Protein AF-A0A926U844-F1 (afdb_monomer_lite)

Structure (mmCIF, N/CA/C/O backbone):
data_AF-A0A926U844-F1
#
_entry.id   AF-A0A926U844-F1
#
loop_
_atom_site.group_PDB
_atom_site.id
_atom_site.type_symbol
_atom_site.label_atom_id
_atom_site.label_alt_id
_atom_site.label_comp_id
_atom_site.label_asym_id
_atom_site.label_entity_id
_atom_site.label_seq_id
_atom_site.pdbx_PDB_ins_code
_atom_site.Cartn_x
_atom_site.Cartn_y
_atom_site.Cartn_z
_atom_site.occupancy
_atom_site.B_iso_or_equiv
_atom_site.auth_seq_id
_atom_site.auth_comp_id
_atom_site.auth_asym_id
_atom_site.auth_atom_id
_atom_site.pdbx_PDB_model_num
ATOM 1 N N . MET A 1 1 ? 2.448 -7.728 -24.310 1.00 43.47 1 MET A N 1
ATOM 2 C CA . MET A 1 1 ? 3.186 -7.988 -23.062 1.00 43.47 1 MET A CA 1
ATOM 3 C C . MET A 1 1 ? 2.817 -6.845 -22.154 1.00 43.47 1 MET A C 1
ATOM 5 O O . MET A 1 1 ? 3.053 -5.714 -22.554 1.00 43.47 1 MET A O 1
ATOM 9 N N . ASP A 1 2 ? 2.102 -7.128 -21.067 1.00 55.97 2 ASP A N 1
ATOM 10 C CA . ASP A 1 2 ? 1.833 -6.099 -20.064 1.00 55.97 2 ASP A CA 1
ATOM 11 C C . ASP A 1 2 ? 3.157 -5.726 -19.409 1.00 55.97 2 ASP A C 1
ATOM 13 O O . ASP A 1 2 ? 3.946 -6.603 -19.057 1.00 55.97 2 ASP A O 1
ATOM 17 N N . ASP A 1 3 ? 3.386 -4.426 -19.287 1.00 85.06 3 ASP A N 1
ATOM 18 C CA . ASP A 1 3 ? 4.479 -3.874 -18.507 1.00 85.06 3 ASP A CA 1
ATOM 19 C C . ASP A 1 3 ? 4.263 -4.249 -17.025 1.00 85.06 3 ASP A C 1
ATOM 21 O O . ASP A 1 3 ? 3.231 -3.932 -16.409 1.00 85.06 3 ASP A O 1
ATOM 25 N N . ASN A 1 4 ? 5.215 -4.999 -16.466 1.00 89.38 4 ASN A N 1
ATOM 26 C CA . ASN A 1 4 ? 5.154 -5.467 -15.084 1.00 89.38 4 ASN A CA 1
ATOM 27 C C . ASN A 1 4 ? 5.186 -4.299 -14.099 1.00 89.38 4 ASN A C 1
ATOM 29 O O . ASN A 1 4 ? 4.538 -4.390 -13.054 1.00 89.38 4 ASN A O 1
ATOM 33 N N . ASP A 1 5 ? 5.871 -3.205 -14.430 1.00 88.69 5 ASP A N 1
ATOM 34 C CA . ASP A 1 5 ? 5.933 -2.012 -13.588 1.00 88.69 5 ASP A CA 1
ATOM 35 C C . ASP A 1 5 ? 4.568 -1.349 -13.519 1.00 88.69 5 ASP A C 1
ATOM 37 O O . ASP A 1 5 ? 4.047 -1.088 -12.431 1.00 88.69 5 ASP A O 1
ATOM 41 N N . THR A 1 6 ? 3.931 -1.174 -14.679 1.00 89.62 6 THR A N 1
ATOM 42 C CA . THR A 1 6 ? 2.544 -0.709 -14.760 1.00 89.62 6 THR A CA 1
ATOM 43 C C . THR A 1 6 ? 1.619 -1.601 -13.932 1.00 89.62 6 THR A C 1
ATOM 45 O O . THR A 1 6 ? 0.782 -1.095 -13.179 1.00 89.62 6 THR A O 1
ATOM 48 N N . THR A 1 7 ? 1.787 -2.923 -14.005 1.00 91.69 7 THR A N 1
ATOM 49 C CA . THR A 1 7 ? 0.968 -3.864 -13.227 1.00 91.69 7 THR A CA 1
ATOM 50 C C . THR A 1 7 ? 1.204 -3.709 -11.723 1.00 91.69 7 THR A C 1
ATOM 52 O O . THR A 1 7 ? 0.247 -3.570 -10.960 1.00 91.69 7 THR A O 1
ATOM 55 N N . VAL A 1 8 ? 2.461 -3.693 -11.271 1.00 92.56 8 VAL A N 1
ATOM 56 C CA . VAL A 1 8 ? 2.809 -3.520 -9.852 1.00 92.56 8 VAL A CA 1
ATOM 57 C C . VAL A 1 8 ? 2.291 -2.185 -9.323 1.00 92.56 8 VAL A C 1
ATOM 59 O O . VAL A 1 8 ? 1.690 -2.149 -8.247 1.00 92.56 8 VAL A O 1
ATOM 62 N N . LEU A 1 9 ? 2.443 -1.104 -10.089 1.00 92.25 9 LEU A N 1
ATOM 63 C CA . LEU A 1 9 ? 1.934 0.213 -9.725 1.00 92.25 9 LEU A CA 1
ATOM 64 C C . LEU A 1 9 ? 0.414 0.218 -9.582 1.00 92.25 9 LEU A C 1
ATOM 66 O O . LEU A 1 9 ? -0.095 0.729 -8.586 1.00 92.25 9 LEU A O 1
ATOM 70 N N . GLN A 1 10 ? -0.323 -0.361 -10.531 1.00 93.81 10 GLN A N 1
ATOM 71 C CA . GLN A 1 10 ? -1.786 -0.445 -10.452 1.00 93.81 10 GLN A CA 1
ATOM 72 C C . GLN A 1 10 ? -2.250 -1.189 -9.195 1.00 93.81 10 GLN A C 1
ATOM 74 O O . GLN A 1 10 ? -3.156 -0.727 -8.494 1.00 93.81 10 GLN A O 1
ATOM 79 N N . GLU A 1 11 ? -1.598 -2.304 -8.869 1.00 94.88 11 GLU A N 1
ATOM 80 C CA . GLU A 1 11 ? -1.896 -3.070 -7.660 1.00 94.88 11 GLU A CA 1
ATOM 81 C C . GLU A 1 11 ? -1.538 -2.285 -6.385 1.00 94.88 11 GLU A C 1
ATOM 83 O O . GLU A 1 11 ? -2.307 -2.286 -5.417 1.00 94.88 11 GLU A O 1
ATOM 88 N N . ALA A 1 12 ? -0.422 -1.550 -6.390 1.00 94.75 12 ALA A N 1
ATOM 89 C CA . ALA A 1 12 ? -0.013 -0.687 -5.286 1.00 94.75 12 ALA A CA 1
ATOM 90 C C . ALA A 1 12 ? -0.992 0.481 -5.068 1.00 94.75 12 ALA A C 1
ATOM 92 O O . ALA A 1 12 ? -1.399 0.733 -3.931 1.00 94.75 12 ALA A O 1
ATOM 93 N N . TYR A 1 13 ? -1.451 1.146 -6.134 1.00 96.31 13 TYR A N 1
ATOM 94 C CA . TYR A 1 13 ? -2.485 2.184 -6.049 1.00 96.31 13 TYR A CA 1
ATOM 95 C C . TYR A 1 13 ? -3.779 1.644 -5.447 1.00 96.31 13 TYR A C 1
ATOM 97 O O . TYR A 1 13 ? -4.348 2.265 -4.545 1.00 96.31 13 TYR A O 1
ATOM 105 N N . ALA A 1 14 ? -4.238 0.482 -5.918 1.00 96.19 14 ALA A N 1
ATOM 106 C CA . ALA A 1 14 ? -5.443 -0.153 -5.399 1.00 96.19 14 ALA A CA 1
ATOM 107 C C . ALA A 1 14 ? -5.300 -0.485 -3.904 1.00 96.19 14 ALA A C 1
ATOM 109 O O . ALA A 1 14 ? -6.200 -0.189 -3.114 1.00 96.19 14 ALA A O 1
ATOM 110 N N . ALA A 1 15 ? -4.153 -1.035 -3.501 1.00 96.31 15 ALA A N 1
ATOM 111 C CA . ALA A 1 15 ? -3.856 -1.372 -2.114 1.00 96.31 15 ALA A CA 1
ATOM 112 C C . ALA A 1 15 ? -3.844 -0.133 -1.196 1.00 96.31 15 ALA A C 1
ATOM 114 O O . ALA A 1 15 ? -4.518 -0.120 -0.162 1.00 96.31 15 ALA A O 1
ATOM 115 N N . VAL A 1 16 ? -3.148 0.940 -1.589 1.00 96.75 16 VAL A N 1
ATOM 116 C CA . VAL A 1 16 ? -3.109 2.202 -0.826 1.00 96.75 16 VAL A CA 1
ATOM 117 C C . VAL A 1 16 ? -4.499 2.839 -0.731 1.00 96.75 16 VAL A C 1
ATOM 119 O O . VAL A 1 16 ? -4.911 3.272 0.349 1.00 96.75 16 VAL A O 1
ATOM 122 N N . ALA A 1 17 ? -5.267 2.843 -1.824 1.00 96.56 17 ALA A N 1
ATOM 123 C CA . ALA A 1 17 ? -6.631 3.365 -1.827 1.00 96.56 17 ALA A CA 1
ATOM 124 C C . ALA A 1 17 ? -7.542 2.602 -0.851 1.00 96.56 17 ALA A C 1
ATOM 126 O O . ALA A 1 17 ? -8.355 3.207 -0.148 1.00 96.56 17 ALA A O 1
ATOM 127 N N . GLN A 1 18 ? -7.393 1.281 -0.748 1.00 95.44 18 GLN A N 1
ATOM 128 C CA . GLN A 1 18 ? -8.154 0.482 0.213 1.00 95.44 18 GLN A CA 1
ATOM 129 C C . GLN A 1 18 ? -7.795 0.810 1.661 1.00 95.44 18 GLN A C 1
ATOM 131 O O . GLN A 1 18 ? -8.701 0.948 2.489 1.00 95.44 18 GLN A O 1
ATOM 136 N N . ILE A 1 19 ? -6.506 0.985 1.968 1.00 95.50 19 ILE A N 1
ATOM 137 C CA . ILE A 1 19 ? -6.058 1.428 3.295 1.00 95.50 19 ILE A CA 1
ATOM 138 C C . ILE A 1 19 ? -6.688 2.789 3.631 1.00 95.50 19 ILE A C 1
ATOM 140 O O . ILE A 1 19 ? -7.245 2.960 4.718 1.00 95.50 19 ILE A O 1
ATOM 144 N N . ASP A 1 20 ? -6.692 3.732 2.685 1.00 97.06 20 ASP A N 1
ATOM 145 C CA . ASP A 1 20 ? -7.299 5.055 2.861 1.00 97.06 20 ASP A CA 1
ATOM 146 C C . ASP A 1 20 ? -8.817 4.987 3.102 1.00 97.06 20 ASP A C 1
ATOM 148 O O . ASP A 1 20 ? -9.340 5.636 4.012 1.00 97.06 20 ASP A O 1
ATOM 152 N N . VAL A 1 21 ? -9.539 4.148 2.352 1.00 94.81 21 VAL A N 1
ATOM 153 C CA . VAL A 1 21 ? -10.979 3.920 2.560 1.00 94.81 21 VAL A CA 1
ATOM 154 C C . VAL A 1 21 ? -11.250 3.345 3.952 1.00 94.81 21 VAL A C 1
ATOM 156 O O . VAL A 1 21 ? -12.169 3.801 4.641 1.00 94.81 21 VAL A O 1
ATOM 159 N N . ARG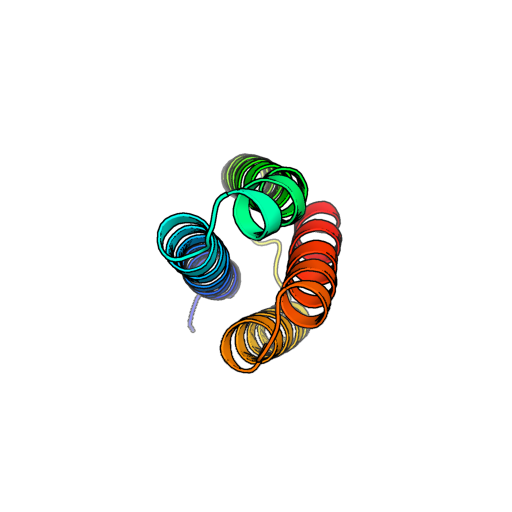 A 1 22 ? -10.458 2.359 4.389 1.00 93.19 22 ARG A N 1
ATOM 160 C CA . ARG A 1 22 ? -10.589 1.745 5.721 1.00 93.19 22 ARG A CA 1
ATOM 161 C C . ARG A 1 22 ? -10.301 2.755 6.829 1.00 93.19 22 ARG A C 1
ATOM 163 O O . ARG A 1 22 ? -11.063 2.817 7.792 1.00 93.19 22 ARG A O 1
ATOM 170 N N . TYR A 1 23 ? -9.276 3.587 6.660 1.00 95.00 23 TYR A N 1
ATOM 171 C CA . TYR A 1 23 ? -8.976 4.693 7.565 1.00 95.00 23 TYR A CA 1
ATOM 172 C C . TYR A 1 23 ? -10.139 5.692 7.645 1.00 95.00 23 TYR A C 1
ATOM 174 O O . TYR A 1 23 ? -10.595 6.022 8.737 1.00 95.00 23 TYR A O 1
ATOM 182 N N . LYS A 1 24 ? -10.689 6.136 6.508 1.00 95.19 24 LYS A N 1
ATOM 183 C CA . LYS A 1 24 ? -11.805 7.101 6.471 1.00 95.19 24 LYS A CA 1
ATOM 184 C C . LYS A 1 24 ? -13.054 6.588 7.193 1.00 95.19 24 LYS A C 1
ATOM 186 O O . LYS A 1 24 ? -13.680 7.358 7.926 1.00 95.19 24 LYS A O 1
ATOM 191 N N . LYS A 1 25 ? -13.373 5.299 7.025 1.00 94.62 25 LYS A N 1
ATOM 192 C CA . LYS A 1 25 ? -14.527 4.620 7.644 1.00 94.62 25 LYS A CA 1
ATOM 193 C C . LYS A 1 25 ? -14.329 4.248 9.118 1.00 94.62 25 LYS A C 1
ATOM 195 O O . LYS A 1 25 ? -15.299 3.895 9.781 1.00 94.62 25 LYS A O 1
ATOM 200 N N . ALA A 1 26 ? -13.101 4.279 9.627 1.00 93.44 26 ALA A N 1
ATOM 201 C CA . ALA A 1 26 ? -12.797 3.886 10.995 1.00 93.44 26 ALA A CA 1
ATOM 202 C C . ALA A 1 26 ? -13.248 4.935 12.034 1.00 93.44 26 ALA A C 1
ATOM 204 O O . ALA A 1 26 ? -13.304 6.138 11.756 1.00 93.44 26 ALA A O 1
ATOM 205 N N . ASP A 1 27 ? -13.541 4.472 13.253 1.00 94.44 27 ASP A N 1
ATOM 206 C CA . ASP A 1 27 ? -13.716 5.337 14.425 1.00 94.44 27 ASP A CA 1
ATOM 207 C C . ASP A 1 27 ? -12.395 6.027 14.823 1.00 94.44 27 ASP A C 1
ATOM 209 O O . ASP A 1 27 ? -11.330 5.720 14.286 1.00 94.44 27 ASP A O 1
ATOM 213 N N . PHE A 1 28 ? -12.450 6.974 15.764 1.00 93.00 28 PHE A N 1
ATOM 214 C CA . PHE A 1 28 ? -11.283 7.764 16.173 1.00 93.00 28 PHE A CA 1
ATOM 215 C C . PHE A 1 28 ? -10.106 6.903 16.666 1.00 93.00 28 PHE A C 1
ATOM 217 O O . PHE A 1 28 ? -8.968 7.103 16.240 1.00 93.00 28 PHE A O 1
ATOM 224 N N . ASN A 1 29 ? -10.375 5.900 17.505 1.00 91.38 29 ASN A N 1
ATOM 225 C CA . ASN A 1 29 ? -9.336 5.039 18.072 1.00 91.38 29 ASN A CA 1
ATOM 226 C C . ASN A 1 29 ? -8.673 4.178 16.992 1.00 91.38 29 ASN A C 1
ATOM 228 O O . ASN A 1 29 ? -7.455 4.002 16.979 1.00 91.38 29 ASN A O 1
ATOM 232 N N . ARG A 1 30 ? -9.462 3.646 16.057 1.00 90.75 30 ARG A N 1
ATOM 233 C CA . ARG A 1 30 ? -8.957 2.872 14.917 1.00 90.75 30 ARG A CA 1
ATOM 234 C C . ARG A 1 30 ? -8.229 3.757 13.910 1.00 90.75 30 ARG A C 1
ATOM 236 O O . ARG A 1 30 ? -7.208 3.330 13.386 1.00 90.75 30 ARG A O 1
ATOM 243 N N . LYS A 1 31 ? -8.689 4.988 13.678 1.00 93.19 31 LYS A N 1
ATOM 244 C CA . LYS A 1 31 ? -7.971 5.985 12.869 1.00 93.19 31 LYS A CA 1
ATOM 245 C C . LYS A 1 31 ? -6.591 6.264 13.440 1.00 93.19 31 LYS A C 1
ATOM 247 O O . LYS A 1 31 ? -5.625 6.212 12.691 1.00 93.19 31 LYS A O 1
ATOM 252 N N . ALA A 1 32 ? -6.483 6.498 14.747 1.00 91.44 32 ALA A N 1
ATOM 253 C CA . ALA A 1 32 ? -5.191 6.721 15.395 1.00 91.44 32 ALA A CA 1
ATOM 254 C C . ALA A 1 32 ? -4.223 5.549 15.154 1.00 91.44 32 ALA A C 1
ATOM 256 O O . ALA A 1 32 ? -3.063 5.780 14.834 1.00 9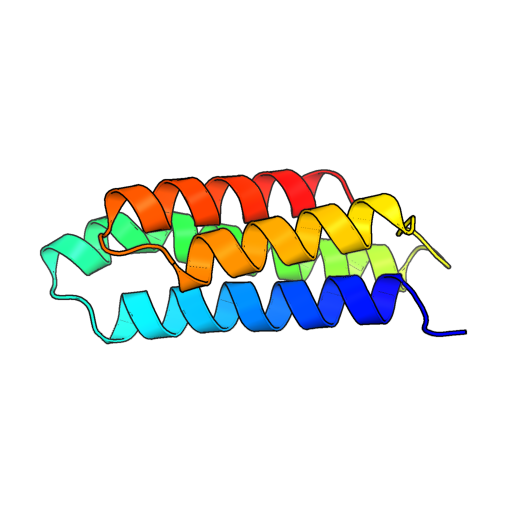1.44 32 ALA A O 1
ATOM 257 N N . LYS A 1 33 ? -4.723 4.307 15.217 1.00 90.38 33 LYS A N 1
ATOM 258 C CA . LYS A 1 33 ? -3.931 3.100 14.929 1.00 90.38 33 LYS A CA 1
ATOM 259 C C . LYS A 1 33 ? -3.535 2.971 13.459 1.00 90.38 33 LYS A C 1
ATOM 261 O O . LYS A 1 33 ? -2.412 2.611 13.179 1.00 90.38 33 LYS A O 1
ATOM 266 N N . LEU A 1 34 ? -4.446 3.257 12.529 1.00 92.31 34 LEU A N 1
ATOM 267 C CA . LEU A 1 34 ? -4.221 3.065 11.091 1.00 92.31 34 LEU A CA 1
ATOM 268 C C . LEU A 1 34 ? -3.456 4.214 10.422 1.00 92.31 34 LEU A C 1
ATOM 270 O O . LEU A 1 34 ? -3.042 4.078 9.273 1.00 92.31 34 LEU A O 1
ATOM 274 N N . LYS A 1 35 ? -3.324 5.365 11.093 1.00 94.00 35 LYS A N 1
ATOM 275 C CA . LYS A 1 35 ? -2.726 6.571 10.512 1.00 94.00 35 LYS A CA 1
ATOM 276 C C . LYS A 1 35 ? -1.288 6.330 10.062 1.00 94.00 35 LYS A C 1
ATOM 278 O O . LYS A 1 35 ? -0.954 6.683 8.936 1.00 94.00 35 LYS A O 1
ATOM 283 N N . THR A 1 36 ? -0.469 5.740 10.925 1.00 92.81 36 THR A N 1
ATOM 284 C CA . THR A 1 36 ? 0.960 5.535 10.660 1.00 92.81 36 THR A CA 1
ATOM 285 C C . THR A 1 36 ? 1.166 4.670 9.418 1.00 92.81 36 THR A C 1
ATOM 287 O O . THR A 1 36 ? 1.918 5.029 8.519 1.00 92.81 36 THR A O 1
ATOM 290 N N . GLU A 1 37 ? 0.429 3.572 9.316 1.00 91.12 37 GLU A N 1
ATOM 291 C CA . GLU A 1 37 ? 0.528 2.587 8.245 1.00 91.12 37 GLU A CA 1
ATOM 292 C C . GLU A 1 37 ? -0.035 3.130 6.936 1.00 91.12 37 GLU A C 1
ATOM 294 O O . GLU A 1 37 ? 0.533 2.878 5.875 1.00 91.12 37 GLU A O 1
ATOM 299 N N . ARG A 1 38 ? -1.117 3.914 7.002 1.00 95.81 38 ARG A N 1
ATOM 300 C CA . ARG A 1 38 ? -1.634 4.657 5.850 1.00 95.81 38 ARG A CA 1
ATOM 301 C C . ARG A 1 38 ? -0.572 5.602 5.308 1.00 95.81 38 ARG A C 1
ATOM 303 O O . ARG A 1 38 ? -0.273 5.557 4.119 1.00 95.81 38 ARG A O 1
ATOM 310 N N . ASP A 1 39 ? -0.031 6.462 6.163 1.00 97.25 39 ASP A N 1
ATOM 311 C CA . ASP A 1 39 ? 0.903 7.501 5.739 1.00 97.25 39 ASP A CA 1
ATOM 312 C C . ASP A 1 39 ? 2.200 6.868 5.193 1.00 97.25 39 ASP A C 1
ATOM 314 O O . ASP A 1 39 ? 2.686 7.277 4.139 1.00 97.25 39 ASP A O 1
ATOM 318 N N . ALA A 1 40 ? 2.684 5.788 5.817 1.00 95.31 40 ALA A N 1
ATOM 319 C CA . ALA A 1 40 ? 3.812 5.006 5.312 1.00 95.31 40 ALA A CA 1
ATOM 320 C C . ALA A 1 40 ? 3.529 4.374 3.938 1.00 95.31 40 ALA A C 1
ATOM 322 O O . ALA A 1 40 ? 4.390 4.407 3.060 1.00 95.31 40 ALA A O 1
ATOM 323 N N . ALA A 1 41 ? 2.326 3.832 3.717 1.00 96.19 41 ALA A N 1
ATOM 324 C CA . ALA A 1 41 ? 1.947 3.244 2.433 1.00 96.19 41 ALA A CA 1
ATOM 325 C C . ALA A 1 41 ? 1.901 4.289 1.302 1.00 96.19 41 ALA A C 1
ATOM 327 O O . ALA A 1 41 ? 2.357 4.011 0.194 1.00 96.19 41 ALA A O 1
ATOM 328 N N . PHE A 1 42 ? 1.415 5.505 1.582 1.00 97.06 42 PHE A N 1
ATOM 329 C CA . PHE A 1 42 ? 1.458 6.618 0.625 1.00 97.06 42 PHE A CA 1
ATOM 330 C C . PHE A 1 42 ? 2.887 7.099 0.336 1.00 97.06 42 PHE A C 1
ATOM 332 O O . PHE A 1 42 ? 3.196 7.392 -0.822 1.00 97.06 42 PHE A O 1
ATOM 339 N N . SER A 1 43 ? 3.751 7.170 1.357 1.00 97.12 43 SER A N 1
ATOM 340 C CA . SER A 1 43 ? 5.164 7.539 1.178 1.00 97.12 43 SER A CA 1
ATOM 341 C C . SER A 1 43 ? 5.874 6.533 0.279 1.00 97.12 43 SER A C 1
ATOM 343 O O . SER A 1 43 ? 6.396 6.906 -0.767 1.00 97.12 43 SER A O 1
ATOM 345 N N . ALA A 1 44 ? 5.781 5.243 0.617 1.00 94.12 44 ALA A N 1
ATOM 346 C CA . ALA A 1 44 ? 6.440 4.178 -0.131 1.00 94.12 44 ALA A CA 1
ATOM 347 C C . ALA A 1 44 ? 5.956 4.102 -1.589 1.00 94.12 44 ALA A C 1
ATOM 349 O O . ALA A 1 44 ? 6.755 3.905 -2.499 1.00 94.12 44 ALA A O 1
ATOM 350 N N . LEU A 1 45 ? 4.658 4.315 -1.840 1.00 95.06 45 LEU A N 1
ATOM 351 C CA . LEU A 1 45 ? 4.131 4.395 -3.205 1.00 95.06 45 LEU A CA 1
ATOM 352 C C . LEU A 1 45 ? 4.713 5.588 -3.976 1.00 95.06 45 LEU A C 1
ATOM 354 O O . LEU A 1 45 ? 5.010 5.466 -5.160 1.00 95.06 45 LEU A O 1
ATOM 358 N N . SER A 1 46 ? 4.865 6.741 -3.325 1.00 94.06 46 SER A N 1
ATOM 359 C CA . SER A 1 46 ? 5.439 7.929 -3.965 1.00 94.06 46 SER A CA 1
ATOM 360 C C . SER A 1 46 ? 6.908 7.710 -4.325 1.00 94.06 46 SER A C 1
ATOM 362 O O . SER A 1 46 ? 7.310 8.043 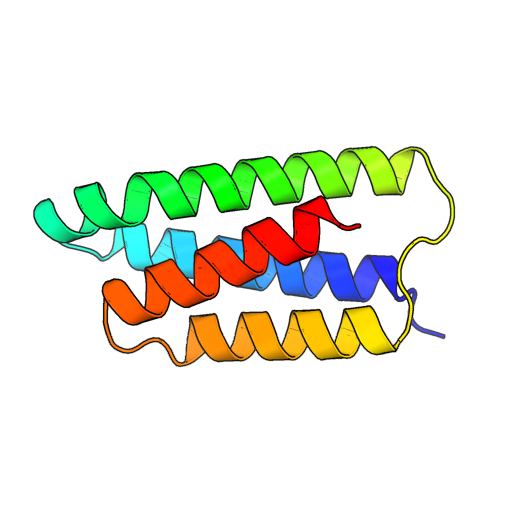-5.434 1.00 94.06 46 SER A O 1
ATOM 364 N N . GLU A 1 47 ? 7.678 7.090 -3.431 1.00 91.44 47 GLU A N 1
ATOM 365 C CA . GLU A 1 47 ? 9.083 6.736 -3.663 1.00 91.44 47 GLU A CA 1
ATOM 366 C C . GLU A 1 47 ? 9.240 5.759 -4.832 1.00 91.44 47 GLU A C 1
ATOM 368 O O . GLU A 1 47 ? 10.026 6.016 -5.738 1.00 91.44 47 GLU A O 1
ATOM 373 N N . VAL A 1 48 ? 8.442 4.686 -4.873 1.00 89.75 48 VAL A N 1
ATOM 374 C CA . VAL A 1 48 ? 8.478 3.712 -5.980 1.00 89.75 48 VAL A CA 1
ATOM 375 C C . VAL A 1 48 ? 8.146 4.360 -7.316 1.00 89.75 48 VAL A C 1
ATOM 377 O O . VAL A 1 48 ? 8.799 4.078 -8.314 1.00 89.75 48 VAL A O 1
ATOM 380 N N . ARG A 1 49 ? 7.160 5.261 -7.352 1.00 90.12 49 ARG A N 1
ATOM 381 C CA . ARG A 1 49 ? 6.843 5.997 -8.580 1.00 90.12 49 ARG A CA 1
ATOM 382 C C . ARG A 1 49 ? 8.006 6.851 -9.063 1.00 90.12 49 ARG A C 1
ATOM 384 O O . ARG A 1 49 ? 8.163 6.983 -10.265 1.00 90.12 49 ARG A O 1
ATOM 391 N N . ILE A 1 50 ? 8.760 7.462 -8.151 1.00 88.75 50 ILE A N 1
ATOM 392 C CA . ILE A 1 50 ? 9.935 8.258 -8.513 1.00 88.75 50 ILE A CA 1
ATOM 393 C C . ILE A 1 50 ? 11.015 7.334 -9.079 1.00 88.75 50 ILE A C 1
ATOM 395 O O . ILE A 1 50 ? 11.480 7.585 -10.183 1.00 88.75 50 ILE A O 1
ATOM 399 N N . LYS A 1 51 ? 11.325 6.222 -8.401 1.00 84.38 51 LYS A N 1
ATOM 400 C CA . LYS A 1 51 ? 12.318 5.246 -8.879 1.00 84.38 51 LYS A CA 1
ATOM 401 C C . LYS A 1 51 ? 11.988 4.681 -10.260 1.00 84.38 51 LYS A C 1
ATOM 403 O O . LYS A 1 51 ? 12.848 4.638 -11.124 1.00 84.38 51 LYS A O 1
ATOM 408 N N . LEU A 1 52 ? 10.727 4.317 -10.493 1.00 80.81 52 LEU A N 1
ATOM 409 C CA . LEU A 1 52 ? 10.258 3.809 -11.788 1.00 80.81 52 LEU A CA 1
ATOM 410 C C . LEU A 1 52 ? 10.285 4.853 -12.915 1.00 80.81 52 LEU A C 1
ATOM 412 O O . LEU A 1 52 ? 10.198 4.495 -14.082 1.00 80.81 52 LEU A O 1
ATOM 416 N N . LEU A 1 53 ? 10.352 6.147 -12.590 1.00 80.75 53 LEU A N 1
ATOM 417 C CA . LEU A 1 53 ? 10.579 7.198 -13.586 1.00 80.75 53 LEU A CA 1
ATOM 418 C C . LEU A 1 53 ? 12.072 7.393 -13.885 1.00 80.75 53 LEU A C 1
ATOM 420 O O . LEU A 1 53 ? 12.405 7.970 -14.917 1.00 80.75 53 LEU A O 1
ATOM 424 N N . GLU A 1 54 ? 12.949 6.963 -12.977 1.00 81.25 54 GLU A N 1
ATOM 425 C CA . GLU A 1 54 ? 14.405 7.082 -13.091 1.00 81.25 54 GLU A CA 1
ATOM 426 C C . GLU A 1 54 ? 15.049 5.841 -13.736 1.00 81.25 54 GLU A C 1
ATOM 428 O O . GLU A 1 54 ? 16.059 5.981 -14.425 1.00 81.25 54 GLU A O 1
ATOM 433 N N . GLU A 1 55 ? 14.464 4.652 -13.561 1.00 68.88 55 GLU A N 1
ATOM 434 C CA . GLU A 1 55 ? 14.974 3.371 -14.069 1.00 68.88 55 GLU A CA 1
ATOM 435 C C . GLU A 1 55 ? 13.966 2.715 -15.038 1.00 68.88 55 GLU A C 1
ATOM 437 O O . GLU A 1 55 ? 12.785 2.585 -14.719 1.00 68.88 55 GLU A O 1
ATOM 442 N N . GLU A 1 56 ? 14.414 2.303 -16.235 1.00 60.47 56 GLU A N 1
ATOM 443 C CA . GLU A 1 56 ? 13.587 1.558 -17.199 1.00 60.47 56 GLU A CA 1
ATOM 444 C C . GLU A 1 56 ? 13.514 0.069 -16.792 1.00 60.47 56 GLU A C 1
ATOM 446 O O . GLU A 1 56 ? 14.491 -0.662 -16.941 1.00 60.47 56 GLU A O 1
ATOM 451 N N . GLU A 1 57 ? 12.339 -0.365 -16.317 1.00 63.72 57 GLU A N 1
ATOM 452 C CA . GLU A 1 57 ? 11.939 -1.752 -16.001 1.00 63.72 57 GLU A CA 1
ATOM 453 C C . GLU A 1 57 ? 12.523 -2.364 -14.699 1.00 63.72 57 GLU A C 1
ATOM 455 O O . GLU A 1 57 ? 13.612 -2.940 -14.682 1.00 63.72 57 GLU A O 1
ATOM 460 N N . LEU A 1 58 ? 11.759 -2.308 -13.592 1.00 71.56 58 LEU A N 1
ATOM 461 C CA . LEU A 1 58 ? 12.179 -2.820 -12.265 1.00 71.56 58 LEU A CA 1
ATOM 462 C C . LEU A 1 58 ? 11.532 -4.152 -11.858 1.00 71.56 58 LEU A C 1
ATOM 464 O O . LEU A 1 58 ? 12.085 -4.906 -11.047 1.00 71.56 58 LEU A O 1
ATOM 468 N N . CYS A 1 59 ? 10.326 -4.439 -12.346 1.00 85.50 59 CYS A N 1
ATOM 469 C CA . CYS A 1 59 ? 9.485 -5.480 -11.769 1.00 85.50 59 CYS A CA 1
ATOM 470 C C . CYS A 1 59 ? 9.542 -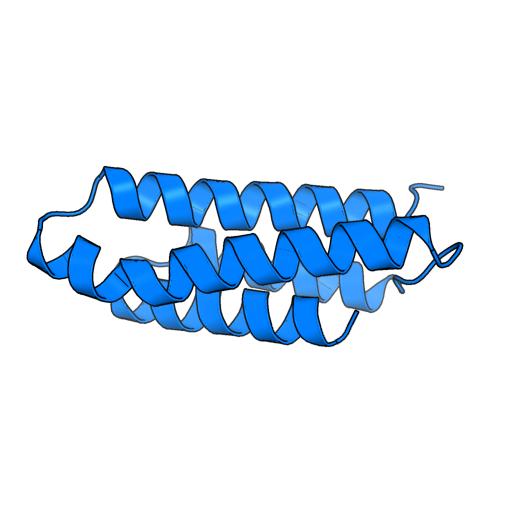6.793 -12.555 1.00 85.50 59 CYS A C 1
ATOM 472 O O . CYS A 1 59 ? 9.120 -6.922 -13.702 1.00 85.50 59 CYS A O 1
ATOM 474 N N . SER A 1 60 ? 9.963 -7.845 -11.865 1.00 89.75 60 SER A N 1
ATOM 475 C CA . SER A 1 60 ? 9.835 -9.228 -12.307 1.00 89.75 60 SER A CA 1
ATOM 476 C C . SER A 1 60 ? 8.384 -9.736 -12.210 1.00 89.75 60 SER A C 1
ATOM 478 O O . SER A 1 60 ? 7.594 -9.263 -11.381 1.00 89.75 60 SER A O 1
ATOM 480 N N . PRO A 1 61 ? 8.031 -10.805 -12.949 1.00 90.56 61 PRO A N 1
ATOM 481 C CA . PRO A 1 61 ? 6.737 -11.476 -12.801 1.00 90.56 61 PRO A CA 1
ATOM 482 C C . PRO A 1 61 ? 6.450 -11.973 -11.373 1.00 90.56 61 PRO A C 1
ATOM 484 O O . PRO A 1 61 ? 5.291 -12.059 -10.963 1.00 90.56 61 PRO A O 1
ATOM 487 N N . GLN A 1 62 ? 7.493 -12.287 -10.592 1.00 91.06 62 GLN A N 1
ATOM 488 C CA . GLN A 1 62 ? 7.338 -12.675 -9.189 1.00 91.06 62 GLN A CA 1
ATOM 489 C C . GLN A 1 62 ? 6.900 -11.486 -8.325 1.00 91.06 62 GLN A C 1
ATOM 491 O O . GLN A 1 62 ? 5.999 -11.631 -7.504 1.00 91.06 62 GLN A O 1
ATOM 496 N N . GLN A 1 63 ? 7.465 -10.296 -8.547 1.00 92.56 63 GLN A N 1
ATOM 497 C CA . GLN A 1 63 ? 7.040 -9.078 -7.846 1.00 92.56 63 GLN A CA 1
ATOM 498 C C . GLN A 1 63 ? 5.575 -8.729 -8.154 1.00 92.56 63 GLN A C 1
ATOM 500 O O . GLN A 1 63 ? 4.847 -8.309 -7.255 1.00 92.56 63 GLN A O 1
ATOM 505 N N . VAL A 1 64 ? 5.096 -8.995 -9.375 1.00 93.50 64 VAL A N 1
ATOM 506 C CA . VAL A 1 64 ? 3.666 -8.871 -9.716 1.00 93.50 64 VAL A CA 1
ATOM 507 C C . VAL A 1 64 ? 2.802 -9.812 -8.865 1.00 93.50 64 VAL A C 1
ATOM 5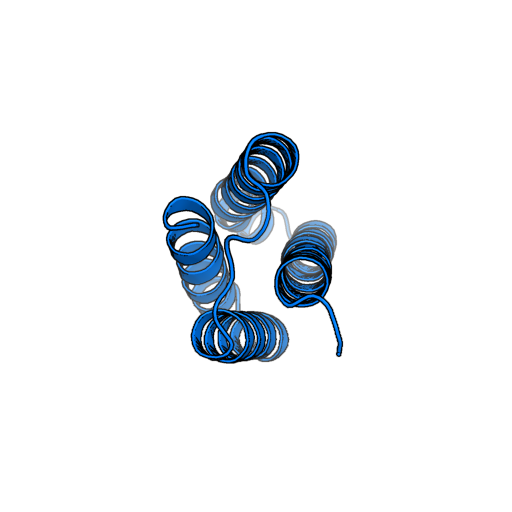09 O O . VAL A 1 64 ? 1.774 -9.395 -8.325 1.00 93.50 64 VAL A O 1
ATOM 512 N N . GLN A 1 65 ? 3.200 -11.080 -8.729 1.00 95.12 65 GLN A N 1
ATOM 513 C CA . GLN A 1 65 ? 2.487 -12.070 -7.907 1.00 95.12 65 GLN A CA 1
ATOM 514 C C . GLN A 1 65 ? 2.463 -11.661 -6.428 1.00 95.12 65 GLN A C 1
ATOM 516 O O . GLN A 1 65 ? 1.405 -11.686 -5.790 1.00 95.12 65 GLN A O 1
ATOM 521 N N . ASP A 1 66 ? 3.605 -11.228 -5.898 1.00 94.94 66 ASP A N 1
ATOM 522 C CA . ASP A 1 66 ? 3.748 -10.806 -4.505 1.00 94.94 66 ASP A CA 1
ATOM 523 C C . ASP A 1 66 ? 2.879 -9.577 -4.204 1.00 94.94 66 ASP A C 1
ATOM 525 O O . ASP A 1 66 ? 2.157 -9.549 -3.201 1.00 94.94 66 ASP A O 1
ATOM 529 N N . MET A 1 67 ? 2.871 -8.589 -5.103 1.00 95.94 67 MET A N 1
ATOM 530 C CA . MET A 1 67 ? 2.050 -7.387 -4.965 1.00 95.94 67 MET A CA 1
ATOM 531 C C . MET A 1 67 ? 0.550 -7.720 -4.996 1.00 95.94 67 MET A C 1
ATOM 533 O O . MET A 1 67 ? -0.214 -7.238 -4.151 1.00 95.94 67 MET A O 1
ATOM 537 N N . LYS A 1 68 ? 0.122 -8.625 -5.888 1.00 95.62 68 LYS A N 1
ATOM 538 C CA . LYS A 1 68 ? -1.258 -9.145 -5.913 1.00 95.62 68 LYS A CA 1
ATOM 539 C C . LYS A 1 68 ? -1.633 -9.832 -4.600 1.00 95.62 68 LYS A C 1
ATOM 541 O O . LYS A 1 68 ? -2.719 -9.593 -4.069 1.00 95.62 68 LYS A O 1
ATOM 546 N N . ALA A 1 69 ? -0.744 -10.651 -4.040 1.00 95.88 69 ALA A N 1
ATOM 547 C CA . ALA A 1 69 ? -0.981 -11.323 -2.763 1.00 95.88 69 ALA A CA 1
ATOM 548 C C . ALA A 1 69 ? -1.097 -10.327 -1.595 1.00 95.88 69 ALA A C 1
ATOM 550 O O . ALA A 1 69 ? -1.980 -10.465 -0.743 1.00 95.88 69 ALA A O 1
ATOM 551 N N . ILE A 1 70 ? -0.250 -9.293 -1.571 1.00 96.31 70 ILE A N 1
ATOM 552 C CA . ILE A 1 70 ? -0.309 -8.214 -0.575 1.00 96.31 70 ILE A CA 1
ATOM 553 C C . ILE A 1 70 ? -1.639 -7.468 -0.671 1.00 96.31 70 ILE A C 1
ATOM 555 O O . ILE A 1 70 ? -2.305 -7.279 0.351 1.00 96.31 70 ILE A O 1
ATOM 559 N N . ARG A 1 71 ? -2.068 -7.098 -1.882 1.00 95.19 71 ARG A N 1
ATOM 560 C CA . ARG A 1 71 ? -3.369 -6.456 -2.091 1.00 95.19 71 ARG A CA 1
ATOM 561 C C . ARG A 1 71 ? -4.507 -7.330 -1.571 1.00 95.19 71 ARG A C 1
ATOM 563 O O . ARG A 1 71 ? -5.339 -6.851 -0.808 1.00 95.19 71 ARG A O 1
ATOM 570 N N . GLN A 1 72 ? -4.527 -8.617 -1.910 1.00 95.38 72 GLN A N 1
ATOM 571 C CA . GLN A 1 72 ? -5.564 -9.526 -1.413 1.00 95.38 72 GLN A CA 1
ATOM 572 C C . GLN A 1 72 ? -5.570 -9.628 0.119 1.00 95.38 72 GLN A C 1
ATOM 574 O O . GLN A 1 72 ? -6.637 -9.754 0.721 1.00 95.38 72 GLN A O 1
ATOM 579 N N . ALA A 1 73 ? -4.403 -9.573 0.766 1.00 94.31 73 ALA A N 1
ATOM 580 C CA . ALA A 1 73 ? -4.317 -9.552 2.225 1.00 94.31 73 ALA A CA 1
ATOM 581 C C . ALA A 1 73 ? -4.929 -8.272 2.820 1.00 94.31 73 ALA A C 1
ATOM 583 O O . ALA A 1 73 ? -5.600 -8.342 3.849 1.00 94.31 73 ALA A O 1
ATOM 584 N N . ILE A 1 74 ? -4.749 -7.124 2.159 1.00 94.50 74 ILE A N 1
ATOM 585 C CA . ILE A 1 74 ? -5.383 -5.851 2.536 1.00 94.50 74 ILE A CA 1
ATOM 586 C C . ILE A 1 74 ? -6.905 -5.924 2.336 1.00 94.50 74 ILE A C 1
ATOM 588 O O . ILE A 1 74 ? -7.659 -5.537 3.231 1.00 94.50 74 ILE A O 1
ATOM 592 N N . GLU A 1 75 ? -7.373 -6.481 1.215 1.00 93.69 75 GLU A N 1
ATOM 593 C CA . GLU A 1 75 ? -8.805 -6.660 0.926 1.00 93.69 75 GLU A CA 1
ATOM 594 C C . GLU A 1 75 ? -9.496 -7.523 1.987 1.00 93.69 75 GLU A C 1
ATOM 596 O O . GLU A 1 75 ? -10.554 -7.157 2.511 1.00 93.69 75 GLU A O 1
ATOM 601 N N . LYS A 1 76 ? -8.864 -8.650 2.336 1.00 93.75 76 LYS A N 1
ATOM 602 C CA . LYS A 1 76 ? -9.385 -9.651 3.276 1.00 93.75 76 LYS A CA 1
ATOM 603 C C . LYS A 1 76 ? -9.201 -9.274 4.747 1.00 93.75 76 LYS A C 1
ATOM 605 O O . LYS A 1 76 ? -9.725 -9.977 5.609 1.00 93.75 76 LYS A O 1
ATOM 610 N N . ALA A 1 77 ? -8.490 -8.190 5.063 1.00 93.19 77 ALA A N 1
ATOM 611 C CA . ALA A 1 77 ? -8.298 -7.758 6.442 1.00 93.19 77 ALA A CA 1
ATOM 612 C C . ALA A 1 77 ? -9.646 -7.397 7.101 1.00 93.19 77 ALA A C 1
ATOM 614 O O . ALA A 1 77 ? -10.313 -6.423 6.732 1.00 93.19 77 ALA A O 1
ATOM 615 N N . GLY A 1 78 ? -10.055 -8.209 8.080 1.00 87.75 78 GLY A N 1
ATOM 616 C CA . GLY A 1 78 ? -11.323 -8.046 8.801 1.00 87.75 78 GLY A CA 1
ATOM 617 C C . GLY A 1 78 ? -11.264 -7.011 9.925 1.00 87.75 78 GLY A C 1
ATOM 618 O O . GLY A 1 78 ? -12.266 -6.366 10.230 1.00 87.75 78 GLY A O 1
ATOM 619 N N . ASP A 1 79 ? -10.082 -6.806 10.504 1.00 89.25 79 ASP A N 1
ATOM 620 C CA . ASP A 1 79 ? -9.855 -5.910 11.634 1.00 89.25 79 ASP A CA 1
ATOM 621 C C . ASP A 1 79 ? -8.660 -4.968 11.402 1.00 89.25 79 ASP A C 1
ATOM 623 O O . ASP A 1 79 ? -7.923 -5.066 10.417 1.00 89.25 79 ASP A O 1
ATOM 627 N N . ALA A 1 80 ? -8.481 -4.021 12.328 1.00 87.12 80 ALA A N 1
ATOM 628 C CA . ALA A 1 80 ? -7.420 -3.024 12.243 1.00 87.12 80 ALA A CA 1
ATOM 629 C C . ALA A 1 80 ? -6.014 -3.637 12.359 1.00 87.12 80 ALA A C 1
ATOM 631 O O . ALA A 1 80 ? -5.094 -3.133 11.727 1.00 87.12 80 ALA A O 1
ATOM 632 N N . GLN A 1 81 ? -5.830 -4.711 13.131 1.00 89.12 81 GLN A N 1
ATOM 633 C CA . GLN A 1 81 ? -4.519 -5.336 13.316 1.00 89.12 81 GLN A CA 1
ATOM 634 C C . GLN A 1 81 ? -4.070 -6.060 12.048 1.00 89.12 81 GLN A C 1
ATOM 636 O O . GLN A 1 81 ? -2.955 -5.853 11.574 1.00 89.12 81 GLN A O 1
ATOM 641 N N . SER A 1 82 ? -4.968 -6.839 11.458 1.00 92.06 82 SER A N 1
ATOM 642 C CA . SER A 1 82 ? -4.784 -7.510 10.176 1.00 92.06 82 SER A CA 1
ATOM 643 C C . SER A 1 82 ? -4.488 -6.501 9.067 1.00 92.06 82 SER A C 1
ATOM 645 O O . SER A 1 82 ? -3.585 -6.717 8.259 1.00 92.06 82 SER A O 1
ATOM 647 N N . LEU A 1 83 ? -5.192 -5.363 9.066 1.00 93.38 83 LEU A N 1
ATOM 648 C CA . LEU A 1 83 ? -4.955 -4.293 8.101 1.00 93.38 83 LEU A CA 1
ATOM 649 C C . LEU A 1 83 ? -3.585 -3.635 8.297 1.00 93.38 83 LEU A C 1
ATOM 651 O O . LEU A 1 83 ? -2.885 -3.418 7.311 1.00 93.38 83 LEU A O 1
ATOM 655 N N . MET A 1 84 ? -3.171 -3.357 9.538 1.00 93.19 84 MET A N 1
ATOM 656 C CA . MET A 1 84 ? -1.835 -2.816 9.826 1.00 93.19 84 MET A CA 1
ATOM 657 C C . MET A 1 84 ? -0.736 -3.768 9.345 1.00 93.19 84 MET A C 1
ATOM 659 O O . MET A 1 84 ? 0.184 -3.344 8.652 1.00 93.19 84 MET A O 1
ATOM 663 N N . VAL A 1 85 ? -0.864 -5.070 9.621 1.00 95.12 85 VAL A N 1
ATOM 664 C CA . VAL A 1 85 ? 0.105 -6.082 9.166 1.00 95.12 85 VAL A CA 1
ATOM 665 C C . VAL A 1 85 ? 0.180 -6.135 7.639 1.00 95.12 85 VAL A C 1
ATOM 667 O O . VAL A 1 85 ? 1.276 -6.166 7.077 1.00 95.12 85 VAL A O 1
ATOM 670 N N . ALA A 1 86 ? -0.963 -6.132 6.952 1.00 95.12 86 ALA A N 1
ATOM 671 C CA . ALA A 1 86 ? -0.997 -6.162 5.492 1.00 95.12 86 ALA A CA 1
ATOM 672 C C . ALA A 1 86 ? -0.424 -4.868 4.874 1.00 95.12 86 ALA A C 1
ATOM 674 O O . ALA A 1 86 ? 0.333 -4.931 3.907 1.00 95.12 86 ALA A O 1
ATOM 675 N N . SER A 1 87 ? -0.691 -3.713 5.490 1.00 93.62 87 SER A N 1
ATOM 676 C CA . SER A 1 87 ? -0.134 -2.412 5.089 1.00 93.62 87 SER A CA 1
ATOM 677 C C . SER A 1 87 ? 1.380 -2.347 5.300 1.00 93.62 87 SER A C 1
ATOM 679 O O . SER A 1 87 ? 2.112 -1.888 4.431 1.00 93.62 87 SER A O 1
ATOM 681 N N . ALA A 1 88 ? 1.888 -2.882 6.412 1.00 94.69 88 ALA A N 1
ATOM 682 C CA . ALA A 1 88 ? 3.325 -2.964 6.660 1.00 94.69 88 ALA A CA 1
ATOM 683 C C . ALA 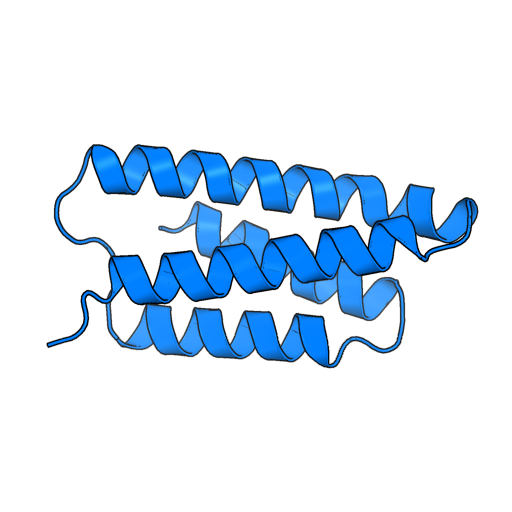A 1 88 ? 4.037 -3.859 5.630 1.00 94.69 88 ALA A C 1
ATOM 685 O O . ALA A 1 88 ? 5.155 -3.560 5.210 1.00 94.69 88 ALA A O 1
ATOM 686 N N . ARG A 1 89 ? 3.387 -4.944 5.177 1.00 96.38 89 ARG A N 1
ATOM 687 C CA . ARG A 1 89 ? 3.906 -5.784 4.082 1.00 96.38 89 ARG A CA 1
ATOM 688 C C . ARG A 1 89 ? 3.976 -5.020 2.765 1.00 96.38 89 ARG A C 1
ATOM 690 O O . ARG A 1 89 ? 4.981 -5.150 2.077 1.00 96.38 89 ARG A O 1
ATOM 697 N N . LEU A 1 90 ? 2.960 -4.212 2.457 1.00 96.81 90 LEU A N 1
ATOM 698 C CA . LEU A 1 90 ? 2.969 -3.320 1.297 1.00 96.81 90 LEU A CA 1
ATOM 699 C C . LEU A 1 90 ? 4.147 -2.350 1.348 1.00 96.81 90 LEU A C 1
ATOM 701 O O . LEU A 1 90 ? 4.939 -2.315 0.415 1.00 96.81 90 LEU A O 1
ATOM 705 N N . VAL A 1 91 ? 4.307 -1.624 2.456 1.00 95.88 91 VAL A N 1
ATOM 706 C CA . VAL A 1 91 ? 5.418 -0.676 2.641 1.00 95.88 91 VAL A CA 1
ATOM 707 C C . VAL A 1 91 ? 6.762 -1.369 2.443 1.00 95.88 91 VAL A C 1
ATOM 709 O O . VAL A 1 91 ? 7.609 -0.891 1.697 1.00 95.88 91 VAL A O 1
ATOM 712 N N . LYS A 1 92 ? 6.947 -2.536 3.067 1.00 95.62 92 LYS A N 1
ATOM 713 C CA . LYS A 1 92 ? 8.188 -3.308 2.956 1.00 95.62 92 LYS A CA 1
ATOM 714 C C . LYS A 1 92 ? 8.453 -3.814 1.538 1.00 95.62 92 LYS A C 1
ATOM 716 O O . LYS A 1 92 ? 9.613 -3.917 1.155 1.00 95.62 92 LYS A O 1
ATOM 721 N N . PHE A 1 93 ? 7.412 -4.192 0.803 1.00 95.25 93 PHE A N 1
ATOM 722 C CA . PHE A 1 93 ? 7.535 -4.607 -0.590 1.00 95.25 93 PHE A CA 1
ATOM 723 C C . PHE A 1 93 ? 7.958 -3.428 -1.466 1.00 95.25 93 PHE A C 1
ATOM 725 O O . PHE A 1 93 ? 8.970 -3.526 -2.149 1.00 95.25 93 PHE A O 1
ATOM 732 N N . LEU A 1 94 ? 7.254 -2.300 -1.361 1.00 92.75 94 LEU A N 1
ATOM 733 C CA . LEU A 1 94 ? 7.541 -1.091 -2.131 1.00 92.75 94 LEU A CA 1
ATOM 734 C C . LEU A 1 94 ? 8.942 -0.538 -1.839 1.00 92.75 94 LEU A C 1
ATOM 736 O O . LEU A 1 94 ? 9.653 -0.175 -2.760 1.00 92.75 94 LEU A O 1
ATOM 740 N N . ALA A 1 95 ? 9.399 -0.570 -0.587 1.00 90.81 95 ALA A N 1
ATOM 741 C CA . ALA A 1 95 ? 10.751 -0.129 -0.231 1.00 90.81 95 ALA A CA 1
ATOM 742 C C . ALA A 1 95 ? 11.885 -0.978 -0.853 1.00 90.81 95 ALA A C 1
ATOM 744 O O . ALA A 1 95 ? 13.049 -0.586 -0.780 1.00 90.81 95 ALA A O 1
ATOM 745 N N . ARG A 1 96 ? 11.567 -2.162 -1.395 1.00 89.19 96 ARG A N 1
ATOM 746 C CA . ARG A 1 96 ? 12.522 -3.086 -2.033 1.00 89.19 96 ARG A CA 1
ATOM 747 C C . ARG A 1 96 ? 12.488 -3.047 -3.558 1.00 89.19 96 ARG A C 1
ATOM 749 O O . ARG A 1 96 ? 13.338 -3.700 -4.157 1.00 89.19 96 ARG A O 1
ATOM 756 N N . LEU A 1 97 ? 11.497 -2.372 -4.138 1.00 85.44 97 LEU A N 1
ATOM 757 C CA . LEU A 1 97 ? 11.516 -1.978 -5.544 1.00 85.44 97 LEU A CA 1
ATOM 758 C C . LEU A 1 97 ? 12.478 -0.800 -5.685 1.00 85.44 97 LEU A C 1
ATOM 760 O O . LEU A 1 97 ? 13.263 -0.811 -6.642 1.00 85.44 97 LEU A O 1
#

pLDDT: mean 90.75, std 8.81, range [43.47, 97.25]

Radius of gyration: 13.29 Å; chains: 1; bounding box: 30×21×41 Å

Foldseek 3Di:
DDQLLVLLLVLLVLQLVLLVVCLVPDDPVLVVLSVVLSVLSVVLSVVLVVVCVVDPHDDDPVLSVQSNVLSVQCVPQPDSVSNSVSSVSSSVSSVVD

Secondary structure (DSSP, 8-state):
---HHHHHHHHHHHHHHHHHHHHHHS-HHHHHHHHHHHHHHHHHHHHHHHHHHHSS----HHHHHHHHHHHHHHHH--SHHHHHHHHHHHHHHHTT-

Sequence (97 aa):
MDDNDTTVLQEAYAAVAQIDVRYKKADFNRKAKLKTERDAAFSALSEVRIKLLEEEELCSPQQVQDMKAIRQAIEKAGDAQSLMVASARLVKFLARL